Protein AF-A0A1M4EDS5-F1 (afdb_monomer_lite)

Organism: NCBI:txid93944

InterPro domains:
  IPR000305 GIY-YIG endonuclease [PS50164] (21-89)
  IPR035901 GIY-YIG endonuclease superfamily [G3DSA:3.40.1440.10] (10-89)
  IPR035901 GIY-YIG endonuclease superfamily [SSF82771] (35-75)

Secondary structure (DSSP, 8-state):
---TTHHHHHHHHHHHHHS-SS-EEEEEEES--TTS-SSEEEEEEEESSTTHHHHHHHT--S--SHHHHTGGGEEEEEEEE-SSGGGG-

pLDDT: mean 78.89, std 14.1, range [39.59, 93.38]

Radius of gyration: 13.22 Å; chains: 1; bounding box: 30×28×43 Å

Structure (mmCIF, N/CA/C/O backbone):
data_AF-A0A1M4EDS5-F1
#
_entry.id   AF-A0A1M4EDS5-F1
#
loop_
_atom_site.group_PDB
_atom_site.id
_atom_site.type_symbol
_atom_site.label_atom_id
_atom_site.label_alt_id
_atom_site.label_comp_id
_atom_site.label_asym_id
_atom_site.label_entity_id
_atom_site.label_seq_id
_atom_site.pdbx_PDB_ins_code
_atom_site.Cartn_x
_atom_site.Cartn_y
_atom_site.Cartn_z
_atom_site.occupancy
_atom_site.B_iso_or_equiv
_atom_site.auth_seq_id
_atom_site.auth_comp_id
_atom_site.auth_asym_id
_atom_site.auth_atom_id
_atom_site.pdbx_PDB_model_num
ATOM 1 N N . MET A 1 1 ? -5.939 -3.738 25.343 1.00 39.59 1 MET A N 1
ATOM 2 C CA . MET A 1 1 ? -5.263 -4.186 24.107 1.00 39.59 1 MET A CA 1
ATOM 3 C C . MET A 1 1 ? -5.867 -3.336 23.013 1.00 39.59 1 MET A C 1
ATOM 5 O O . MET A 1 1 ? -7.065 -3.432 22.807 1.00 39.59 1 MET A O 1
ATOM 9 N N . ASN A 1 2 ? -5.120 -2.372 22.487 1.00 43.59 2 ASN A N 1
ATOM 10 C CA . ASN A 1 2 ? -5.700 -1.326 21.649 1.00 43.59 2 ASN A CA 1
ATOM 11 C C . ASN A 1 2 ? -5.938 -1.906 20.250 1.00 43.59 2 ASN A C 1
ATOM 13 O O . ASN A 1 2 ? -4.973 -2.214 19.561 1.00 43.59 2 ASN A O 1
ATOM 17 N N . GLU A 1 3 ? -7.203 -2.036 19.845 1.00 51.44 3 GLU A N 1
ATOM 18 C CA . GLU A 1 3 ? -7.692 -2.525 18.534 1.00 51.44 3 GLU A CA 1
ATOM 19 C C . GLU A 1 3 ? -7.338 -1.590 17.356 1.00 51.44 3 GLU A C 1
ATOM 21 O O . GLU A 1 3 ? -7.965 -1.593 16.297 1.00 51.44 3 GLU A O 1
ATOM 26 N N . TRP A 1 4 ? -6.341 -0.733 17.552 1.00 51.22 4 TRP A N 1
ATOM 27 C CA . TRP A 1 4 ? -5.944 0.305 16.623 1.00 51.22 4 TRP A CA 1
ATOM 28 C C . TRP A 1 4 ? -5.172 -0.356 15.481 1.00 51.22 4 TRP A C 1
ATOM 30 O O . TRP A 1 4 ? -4.078 -0.890 15.675 1.00 51.22 4 TRP A O 1
ATOM 40 N N . GLY A 1 5 ? -5.797 -0.385 14.305 1.00 62.72 5 GLY A N 1
ATOM 41 C CA . GLY A 1 5 ? -5.120 -0.712 13.055 1.00 62.72 5 GLY A CA 1
ATOM 42 C C . GLY A 1 5 ? -5.281 -2.109 12.508 1.00 62.72 5 GLY A C 1
ATOM 43 O O . GLY A 1 5 ? -4.795 -2.357 11.407 1.00 62.72 5 GLY A O 1
ATOM 44 N N . GLU A 1 6 ? -5.995 -3.009 13.186 1.00 73.94 6 GLU A N 1
ATOM 45 C CA . GLU A 1 6 ? -6.194 -4.375 12.681 1.00 73.94 6 GLU A CA 1
ATOM 46 C C . GLU A 1 6 ? -6.872 -4.397 11.306 1.00 73.94 6 GLU A C 1
ATOM 48 O O . GLU A 1 6 ? -6.400 -5.088 10.402 1.00 73.94 6 GLU A O 1
ATOM 53 N N . ALA A 1 7 ? -7.922 -3.591 11.110 1.00 80.62 7 ALA A N 1
ATOM 54 C CA . ALA A 1 7 ? -8.651 -3.532 9.843 1.00 80.62 7 ALA A CA 1
ATOM 55 C C . ALA A 1 7 ? -7.763 -3.031 8.689 1.00 80.62 7 ALA A C 1
ATOM 57 O O . ALA A 1 7 ? -7.670 -3.672 7.643 1.00 80.62 7 ALA A O 1
ATOM 58 N N . GLY A 1 8 ? -7.049 -1.923 8.897 1.00 83.56 8 GLY A N 1
ATOM 59 C CA . GLY A 1 8 ? -6.133 -1.374 7.898 1.00 83.56 8 GLY A CA 1
ATOM 60 C C . GLY A 1 8 ? -4.946 -2.294 7.609 1.00 83.56 8 GLY A C 1
ATOM 61 O O . GLY A 1 8 ? -4.587 -2.517 6.451 1.00 83.56 8 GLY A O 1
ATOM 62 N N . LEU A 1 9 ? -4.378 -2.921 8.642 1.00 84.19 9 LEU A N 1
ATOM 63 C CA . LEU A 1 9 ? -3.321 -3.922 8.489 1.00 84.19 9 LEU A CA 1
ATOM 64 C C . LEU A 1 9 ? -3.806 -5.163 7.736 1.00 84.19 9 LEU A C 1
ATOM 66 O O . LEU 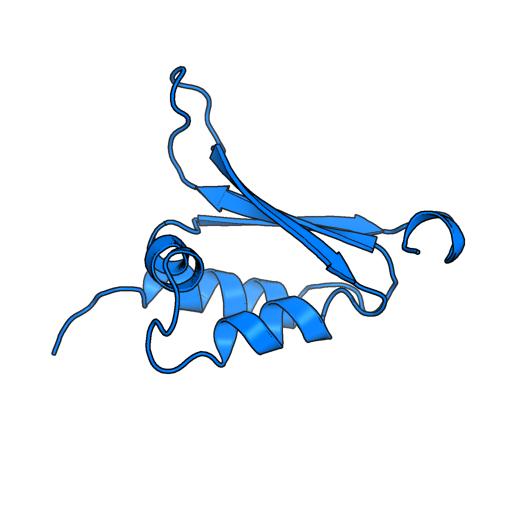A 1 9 ? -3.055 -5.694 6.917 1.00 84.19 9 LEU A O 1
ATOM 70 N N . ALA A 1 10 ? -5.034 -5.627 7.972 1.00 87.31 10 ALA A N 1
ATOM 71 C CA . ALA A 1 10 ? -5.623 -6.736 7.226 1.00 87.31 10 ALA A CA 1
ATOM 72 C C . ALA A 1 10 ? -5.745 -6.396 5.734 1.00 87.31 10 ALA A C 1
ATOM 74 O O . ALA A 1 10 ? -5.350 -7.207 4.894 1.00 87.31 10 ALA A O 1
ATOM 75 N N . VAL A 1 11 ? -6.175 -5.173 5.403 1.00 90.31 11 VAL A N 1
ATOM 76 C CA . VAL A 1 11 ? -6.213 -4.677 4.018 1.00 90.31 11 VAL A CA 1
ATOM 77 C C . VAL A 1 11 ? -4.811 -4.644 3.404 1.00 90.31 11 VAL A C 1
ATOM 79 O O . VAL A 1 11 ? -4.616 -5.145 2.297 1.00 90.31 11 VAL A O 1
ATOM 82 N N . LEU A 1 12 ? -3.805 -4.130 4.121 1.00 88.81 12 LEU A N 1
ATOM 83 C CA . LEU A 1 12 ? -2.418 -4.107 3.638 1.00 88.81 12 LEU A CA 1
ATOM 84 C C . LEU A 1 12 ? -1.852 -5.519 3.413 1.00 88.81 12 LEU A C 1
ATOM 86 O O . LEU A 1 12 ? -1.140 -5.750 2.433 1.00 88.81 12 LEU A O 1
ATOM 90 N N . ARG A 1 13 ? -2.173 -6.478 4.291 1.00 89.00 13 ARG A N 1
ATOM 91 C CA . ARG A 1 13 ? -1.774 -7.890 4.146 1.00 89.00 13 ARG A CA 1
ATOM 92 C C . ARG A 1 13 ? -2.461 -8.548 2.954 1.00 89.00 13 ARG A C 1
ATOM 94 O O . ARG A 1 13 ? -1.790 -9.229 2.182 1.00 89.00 13 ARG A O 1
ATOM 101 N N . ALA A 1 14 ? -3.762 -8.319 2.782 1.00 90.81 14 ALA A N 1
ATOM 102 C CA . ALA A 1 14 ? -4.513 -8.819 1.637 1.00 90.81 14 ALA A CA 1
ATOM 103 C C . ALA A 1 14 ? -3.959 -8.239 0.329 1.00 90.81 14 ALA A C 1
ATOM 105 O O . ALA A 1 14 ? -3.679 -8.989 -0.604 1.00 90.81 14 ALA A O 1
ATOM 106 N N . ALA A 1 15 ? -3.696 -6.933 0.280 1.00 89.62 15 ALA A N 1
ATOM 107 C CA . ALA A 1 15 ? -3.068 -6.293 -0.869 1.00 89.62 15 ALA A CA 1
ATOM 108 C C . ALA A 1 15 ? -1.688 -6.895 -1.173 1.00 89.62 15 ALA A C 1
ATOM 110 O O . ALA A 1 15 ? -1.400 -7.232 -2.316 1.00 89.62 15 ALA A O 1
ATOM 111 N N . ALA A 1 16 ? -0.861 -7.130 -0.150 1.00 88.88 16 ALA A N 1
ATOM 112 C CA . ALA A 1 16 ? 0.441 -7.775 -0.310 1.00 88.88 16 ALA A CA 1
ATOM 113 C C . ALA A 1 16 ? 0.363 -9.226 -0.827 1.00 88.88 16 ALA A C 1
ATOM 115 O O . ALA A 1 16 ? 1.350 -9.729 -1.360 1.00 88.88 16 ALA A O 1
ATOM 116 N N . ALA A 1 17 ? -0.766 -9.918 -0.661 1.00 90.00 17 ALA A N 1
ATOM 117 C CA . ALA A 1 17 ? -0.962 -11.260 -1.206 1.00 90.00 17 ALA A CA 1
ATOM 118 C C . ALA A 1 17 ? -1.331 -11.232 -2.701 1.00 90.00 17 ALA A C 1
ATOM 120 O O . ALA A 1 17 ? -0.896 -12.107 -3.448 1.00 90.00 17 ALA A O 1
ATOM 121 N N . HIS A 1 18 ? -2.086 -10.216 -3.131 1.00 91.88 18 HIS A N 1
ATOM 122 C CA . HIS A 1 18 ? -2.646 -10.122 -4.484 1.00 91.88 18 HIS A CA 1
ATOM 123 C C . HIS A 1 18 ? -1.843 -9.225 -5.432 1.00 91.88 18 HIS A C 1
ATOM 125 O O . HIS A 1 18 ? -1.983 -9.351 -6.645 1.00 91.88 18 HIS A O 1
ATOM 131 N N . ALA A 1 19 ? -0.999 -8.337 -4.905 1.00 89.94 19 ALA A N 1
ATOM 132 C CA . ALA A 1 19 ? -0.260 -7.388 -5.723 1.00 89.94 19 ALA A CA 1
ATOM 133 C C . ALA A 1 19 ? 0.696 -8.084 -6.721 1.00 89.94 19 ALA A C 1
ATOM 135 O O . ALA A 1 19 ? 1.307 -9.116 -6.388 1.00 89.94 19 ALA A O 1
ATOM 136 N N . PRO A 1 20 ? 0.856 -7.524 -7.932 1.00 91.00 20 PRO A N 1
ATOM 137 C CA . PRO A 1 20 ? 1.848 -7.959 -8.913 1.00 91.00 20 PRO A CA 1
ATOM 138 C C . PRO A 1 20 ? 3.277 -7.819 -8.364 1.00 91.00 20 PRO A C 1
ATOM 140 O O . PRO A 1 20 ? 3.517 -7.081 -7.408 1.00 91.00 20 PRO A O 1
ATOM 143 N N . ARG A 1 21 ? 4.229 -8.563 -8.931 1.00 91.19 21 ARG A N 1
ATOM 144 C CA . ARG A 1 21 ? 5.668 -8.444 -8.606 1.00 91.19 21 ARG A CA 1
ATOM 145 C C . ARG A 1 21 ? 6.391 -7.435 -9.503 1.00 91.19 21 ARG A C 1
ATOM 147 O O . ARG A 1 21 ? 7.590 -7.241 -9.353 1.00 91.19 21 ARG A O 1
ATOM 154 N N . GLU A 1 22 ? 5.663 -6.820 -10.418 1.00 92.12 22 GLU A N 1
ATOM 155 C CA . GLU A 1 22 ? 6.127 -5.850 -11.391 1.00 92.12 22 GLU A CA 1
ATOM 156 C C . GLU A 1 22 ? 6.369 -4.471 -10.757 1.00 92.12 22 GLU A C 1
ATOM 158 O O . GLU A 1 22 ? 5.892 -4.171 -9.653 1.00 92.12 22 GLU A O 1
ATOM 163 N N . ALA A 1 23 ? 7.119 -3.633 -11.474 1.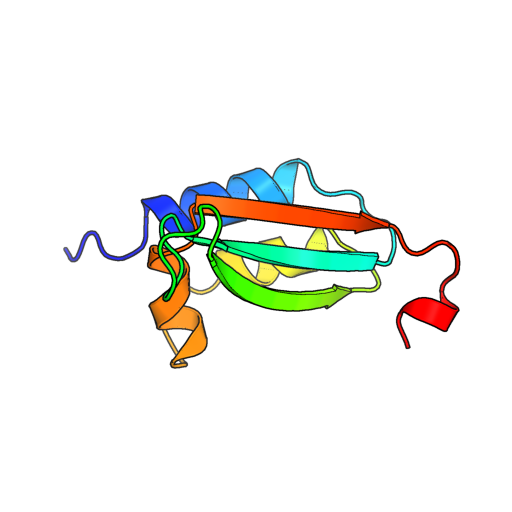00 90.56 23 ALA A N 1
ATOM 164 C CA . ALA A 1 23 ? 7.331 -2.244 -11.109 1.00 90.56 23 ALA A CA 1
ATOM 165 C C . ALA A 1 23 ? 6.060 -1.416 -11.336 1.00 90.56 23 ALA A C 1
ATOM 167 O O . ALA A 1 23 ? 5.283 -1.673 -12.255 1.00 90.56 23 ALA A O 1
ATOM 168 N N . GLY A 1 24 ? 5.854 -0.396 -10.508 1.00 92.75 24 GLY A N 1
ATOM 169 C CA . GLY A 1 24 ? 4.721 0.502 -10.658 1.00 92.75 24 GLY A CA 1
ATOM 170 C C . GLY A 1 24 ? 4.484 1.416 -9.467 1.00 92.75 24 GLY A C 1
ATOM 171 O O . GLY A 1 24 ? 5.340 1.601 -8.592 1.00 92.75 24 GLY A O 1
ATOM 172 N N . VAL A 1 25 ? 3.283 1.981 -9.439 1.00 91.94 25 VAL A N 1
ATOM 173 C CA . VAL A 1 25 ? 2.803 2.892 -8.397 1.00 91.94 25 VAL A CA 1
ATOM 174 C C . VAL A 1 25 ? 1.725 2.194 -7.576 1.00 91.94 25 VAL A C 1
ATOM 176 O O . VAL A 1 25 ? 0.908 1.455 -8.115 1.00 91.94 25 VAL A O 1
ATOM 179 N N . TYR A 1 26 ? 1.715 2.423 -6.265 1.00 91.25 26 TYR A N 1
ATOM 180 C CA . TYR A 1 26 ? 0.694 1.932 -5.345 1.00 91.25 26 TYR A CA 1
ATOM 181 C C . TYR A 1 26 ? 0.095 3.070 -4.515 1.00 91.25 26 TYR A C 1
ATOM 183 O O . TYR A 1 26 ? 0.769 4.046 -4.168 1.00 91.25 26 TYR A O 1
ATOM 191 N N . LEU A 1 27 ? -1.182 2.911 -4.177 1.00 91.75 27 LEU A N 1
ATOM 192 C CA . LEU A 1 27 ? -2.028 3.912 -3.536 1.00 91.75 27 LEU A CA 1
ATOM 193 C C . LEU A 1 27 ? -2.686 3.286 -2.309 1.00 91.75 27 LEU A C 1
ATOM 195 O O . LEU A 1 27 ? -3.247 2.193 -2.408 1.00 91.75 27 LEU A O 1
ATOM 199 N N . PHE A 1 28 ? -2.663 3.972 -1.171 1.00 91.75 28 PHE A N 1
ATOM 200 C CA . PHE A 1 28 ? -3.495 3.620 -0.021 1.00 91.75 28 PHE A CA 1
ATOM 201 C C . PHE A 1 28 ? -4.682 4.566 0.042 1.00 91.75 28 PHE A C 1
ATOM 203 O O . PHE A 1 28 ? -4.498 5.783 0.046 1.00 91.75 28 PHE A O 1
ATOM 210 N N . LEU A 1 29 ? -5.880 3.994 0.103 1.00 90.56 29 LEU A N 1
ATOM 211 C CA . LEU A 1 29 ? -7.138 4.721 0.037 1.00 90.56 29 LEU A CA 1
ATOM 212 C C . LEU A 1 29 ? -7.924 4.531 1.335 1.00 90.56 29 LEU A C 1
ATOM 214 O O . LEU A 1 29 ? -8.025 3.406 1.838 1.00 90.56 29 LEU A O 1
ATOM 218 N N . GLY A 1 30 ? -8.460 5.623 1.871 1.00 88.44 30 GLY A N 1
ATOM 219 C CA . GLY A 1 30 ? -9.363 5.655 3.020 1.00 88.44 30 GLY A CA 1
ATOM 220 C C . GLY A 1 30 ? -10.814 5.900 2.613 1.00 88.44 30 GLY A C 1
ATOM 221 O O . GLY A 1 30 ? -11.113 6.239 1.475 1.00 88.44 30 GLY A O 1
ATOM 222 N N . GLU A 1 31 ? -11.739 5.736 3.555 1.00 81.25 31 GLU A N 1
ATOM 223 C CA . GLU A 1 31 ? -13.186 5.762 3.283 1.00 81.25 31 GLU A CA 1
ATOM 224 C C . GLU A 1 31 ? -13.757 7.143 2.916 1.00 81.25 31 GLU A C 1
ATOM 226 O O . GLU A 1 31 ? -14.829 7.202 2.310 1.00 81.25 31 GLU A O 1
ATOM 231 N N . ARG A 1 32 ? -13.103 8.255 3.288 1.00 71.56 32 ARG A N 1
ATOM 232 C CA . ARG A 1 32 ? -13.734 9.579 3.198 1.00 71.56 32 ARG A CA 1
ATOM 233 C C . ARG A 1 32 ? -12.741 10.715 2.950 1.00 71.56 32 ARG A C 1
ATOM 235 O O . ARG A 1 32 ? -11.977 11.062 3.840 1.00 71.56 32 ARG A O 1
ATOM 242 N N . GLY A 1 33 ? -12.810 11.328 1.768 1.00 63.06 33 GLY A N 1
ATOM 243 C CA . GLY A 1 33 ? -12.007 12.496 1.402 1.00 63.06 33 GLY A CA 1
ATOM 244 C C . GLY A 1 33 ? -12.512 13.803 2.016 1.00 63.06 33 GLY A C 1
ATOM 245 O O . GLY A 1 33 ? -13.688 13.941 2.365 1.00 63.06 33 GLY A O 1
ATOM 246 N N . PHE A 1 34 ? -11.621 14.796 2.099 1.00 55.16 34 PHE A N 1
ATOM 247 C CA . PHE A 1 34 ? -11.885 16.127 2.673 1.00 55.16 34 PHE A CA 1
ATOM 248 C C . PHE A 1 34 ? -13.050 16.875 1.989 1.00 55.16 34 PHE A C 1
ATOM 250 O O . PHE A 1 34 ? -13.685 17.728 2.603 1.00 55.16 34 PHE A O 1
ATOM 257 N N . LEU A 1 35 ? -13.364 16.522 0.737 1.00 61.03 35 LEU A N 1
ATOM 258 C CA . LEU A 1 35 ? -14.429 17.120 -0.078 1.00 61.03 35 LEU A CA 1
ATOM 259 C C . LEU A 1 35 ? -15.683 16.233 -0.219 1.00 61.03 35 LEU A C 1
ATOM 261 O O . LEU A 1 35 ? -16.541 16.507 -1.051 1.00 61.03 35 LEU A O 1
ATOM 265 N N . GLY A 1 36 ? -15.815 15.168 0.582 1.00 62.22 3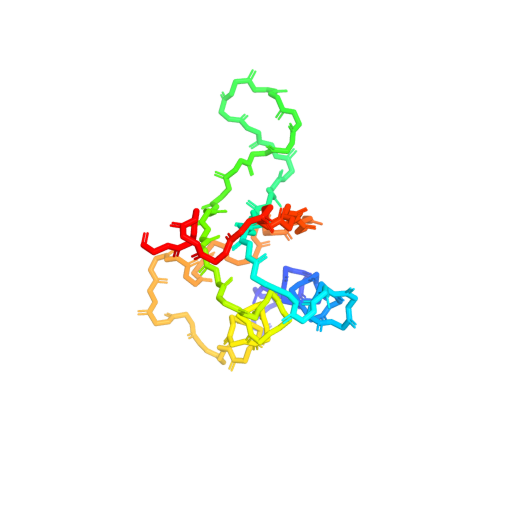6 GLY A N 1
ATOM 266 C CA . GLY A 1 36 ? -16.948 14.234 0.484 1.00 62.22 36 GLY A CA 1
ATOM 267 C C . GLY A 1 36 ? -16.822 13.200 -0.641 1.00 62.22 36 GLY A C 1
ATOM 268 O O . GLY A 1 36 ? -17.741 12.410 -0.852 1.00 62.22 36 GLY A O 1
ATOM 269 N N . GLU A 1 37 ? -15.682 13.171 -1.330 1.00 65.50 37 GLU A N 1
ATOM 270 C CA . GLU A 1 37 ? -15.333 12.120 -2.283 1.00 65.50 37 GLU A CA 1
ATOM 271 C C . GLU A 1 37 ? -15.095 10.787 -1.557 1.00 65.50 37 GLU A C 1
ATOM 273 O O . GLU A 1 37 ? -14.574 10.741 -0.435 1.00 65.50 37 GLU A O 1
ATOM 278 N N . ARG A 1 38 ? -15.499 9.689 -2.203 1.00 68.31 38 ARG A N 1
ATOM 279 C CA . ARG A 1 38 ? -15.110 8.336 -1.785 1.00 68.31 38 ARG A CA 1
ATOM 280 C C . ARG A 1 38 ? -13.653 8.108 -2.194 1.00 68.31 38 ARG A C 1
ATOM 282 O O . ARG A 1 38 ? -13.235 8.631 -3.219 1.00 68.31 38 ARG A O 1
ATOM 289 N N . ASP A 1 39 ? -12.928 7.303 -1.424 1.00 74.88 39 ASP A N 1
ATOM 290 C CA . ASP A 1 39 ? -11.528 6.931 -1.670 1.00 74.88 39 ASP A CA 1
ATOM 291 C C . ASP A 1 39 ? -10.518 8.092 -1.487 1.00 74.88 39 ASP A C 1
ATOM 293 O O . ASP A 1 39 ? -9.870 8.546 -2.427 1.00 74.88 39 ASP A O 1
ATOM 297 N N . GLU A 1 40 ? -10.330 8.551 -0.241 1.00 86.50 40 GLU A N 1
ATOM 298 C CA . GLU A 1 40 ? -9.271 9.521 0.099 1.00 86.50 40 GLU A CA 1
ATOM 299 C C . GLU A 1 40 ? -7.886 8.917 -0.136 1.00 86.50 40 GLU A C 1
ATOM 301 O O . GLU A 1 40 ? -7.551 7.891 0.457 1.00 86.50 40 GLU A O 1
ATOM 306 N N . VAL A 1 41 ? -7.034 9.578 -0.919 1.00 87.06 41 VAL A N 1
ATOM 307 C CA . VAL A 1 41 ? -5.637 9.157 -1.072 1.00 87.06 41 VAL A CA 1
ATOM 308 C C . VAL A 1 41 ? -4.850 9.478 0.201 1.00 87.06 41 VAL A C 1
ATOM 310 O O . VAL A 1 41 ? -4.463 10.616 0.456 1.00 87.06 41 VAL A O 1
ATOM 313 N N . LEU A 1 42 ? -4.565 8.444 0.992 1.00 86.56 42 LEU A N 1
ATOM 314 C CA . LEU A 1 42 ? -3.804 8.543 2.241 1.00 86.56 42 LEU A CA 1
ATOM 315 C C . LEU A 1 42 ? -2.293 8.533 2.003 1.00 86.56 42 LEU A C 1
ATOM 317 O O . LEU A 1 42 ? -1.526 9.104 2.787 1.00 86.56 42 LEU A O 1
ATOM 321 N N . TYR A 1 43 ? -1.863 7.823 0.959 1.00 87.69 43 TYR A N 1
ATOM 322 C CA . TYR A 1 43 ? -0.460 7.640 0.617 1.00 87.69 43 TYR A CA 1
ATOM 323 C C . TYR A 1 43 ? -0.300 7.185 -0.837 1.00 87.69 43 TYR A C 1
ATOM 325 O O . TYR A 1 43 ? -1.053 6.337 -1.311 1.00 87.69 43 TYR A O 1
ATOM 333 N N . VAL A 1 44 ? 0.739 7.694 -1.500 1.00 89.62 44 VAL A N 1
ATOM 334 C CA . VAL A 1 44 ? 1.193 7.241 -2.819 1.00 89.62 44 VAL A CA 1
ATOM 335 C C . VAL A 1 44 ? 2.660 6.859 -2.716 1.00 89.62 44 VAL A C 1
ATOM 337 O O . VAL A 1 44 ? 3.460 7.581 -2.116 1.00 89.62 44 VAL A O 1
ATOM 340 N N . GLY A 1 45 ? 3.027 5.723 -3.298 1.00 88.69 45 GLY A N 1
ATOM 341 C CA . GLY A 1 45 ? 4.418 5.313 -3.399 1.00 88.69 45 GLY A CA 1
ATOM 342 C C . GLY A 1 45 ? 4.697 4.566 -4.689 1.00 88.69 45 GLY A C 1
ATOM 343 O O . GLY A 1 45 ? 3.799 4.038 -5.330 1.00 88.69 45 GLY A O 1
ATOM 344 N N . LYS A 1 46 ? 5.975 4.500 -5.047 1.00 90.25 46 LYS A N 1
ATOM 345 C CA . LYS A 1 46 ? 6.476 3.713 -6.173 1.00 90.25 46 LYS A CA 1
ATOM 346 C C . LYS A 1 46 ? 7.278 2.517 -5.680 1.00 90.25 46 LYS A C 1
ATOM 348 O O . LYS A 1 46 ? 7.869 2.561 -4.591 1.00 90.25 46 LYS A O 1
ATOM 353 N N . ALA A 1 47 ? 7.296 1.446 -6.458 1.00 89.94 47 ALA A N 1
ATOM 354 C CA . ALA A 1 47 ? 8.065 0.251 -6.148 1.00 89.94 47 ALA A CA 1
ATOM 355 C C . ALA A 1 47 ? 8.514 -0.454 -7.429 1.00 89.94 47 ALA A C 1
ATOM 357 O O . ALA A 1 47 ? 7.740 -0.560 -8.367 1.00 89.94 47 ALA A O 1
ATOM 358 N N . ALA A 1 48 ? 9.733 -0.997 -7.424 1.00 88.38 48 ALA A N 1
ATOM 359 C CA . ALA A 1 48 ? 10.192 -1.942 -8.447 1.00 88.38 48 ALA A CA 1
ATOM 360 C C . ALA A 1 48 ? 9.553 -3.340 -8.290 1.00 88.38 48 ALA A C 1
ATOM 362 O O . ALA A 1 48 ? 9.581 -4.143 -9.207 1.00 88.38 48 ALA A O 1
ATOM 363 N N . ASP A 1 49 ? 8.988 -3.619 -7.110 1.00 89.44 49 ASP A N 1
ATOM 364 C CA . ASP A 1 49 ? 8.206 -4.819 -6.804 1.00 89.44 49 ASP A CA 1
ATOM 365 C C . ASP A 1 49 ? 6.995 -4.388 -5.967 1.00 89.44 49 ASP A C 1
ATOM 367 O O . ASP A 1 49 ? 7.106 -4.095 -4.760 1.00 89.44 49 ASP A O 1
ATOM 371 N N . LEU A 1 50 ? 5.842 -4.310 -6.634 1.00 88.44 50 LEU A N 1
ATOM 372 C CA . LEU A 1 50 ? 4.569 -3.890 -6.051 1.00 88.44 50 LEU A CA 1
ATOM 373 C C . LEU A 1 50 ? 4.065 -4.827 -4.945 1.00 88.44 50 LEU A C 1
ATOM 375 O O . LEU A 1 50 ? 3.293 -4.388 -4.096 1.00 88.44 50 LEU A O 1
ATOM 379 N N . ARG A 1 51 ? 4.536 -6.075 -4.861 1.00 88.69 51 ARG A N 1
ATOM 380 C CA . ARG A 1 51 ? 4.169 -7.019 -3.794 1.00 88.69 51 ARG A CA 1
ATOM 381 C C . ARG A 1 51 ? 5.000 -6.808 -2.542 1.00 88.69 51 ARG A C 1
ATOM 383 O O . ARG A 1 51 ? 4.499 -6.864 -1.411 1.00 88.69 51 ARG A O 1
ATOM 390 N N . ARG A 1 52 ? 6.296 -6.564 -2.720 1.00 85.69 52 ARG A N 1
ATOM 391 C CA . ARG A 1 52 ? 7.245 -6.437 -1.609 1.00 85.69 52 ARG A CA 1
ATOM 392 C C . ARG A 1 52 ? 6.974 -5.199 -0.760 1.00 85.69 52 ARG A C 1
ATOM 394 O O . ARG A 1 52 ? 7.208 -5.227 0.452 1.00 85.69 52 ARG A O 1
ATOM 401 N N . ARG A 1 53 ? 6.484 -4.111 -1.362 1.00 83.62 53 ARG A N 1
ATOM 402 C CA . ARG A 1 53 ? 6.330 -2.830 -0.658 1.00 83.62 53 ARG A CA 1
ATOM 403 C C . ARG A 1 53 ? 5.140 -2.781 0.313 1.00 83.62 53 ARG A C 1
ATOM 405 O O . ARG A 1 53 ? 5.388 -2.459 1.477 1.00 83.62 53 ARG A O 1
ATOM 412 N N . PRO A 1 54 ? 3.910 -3.179 -0.057 1.00 80.69 54 PRO A N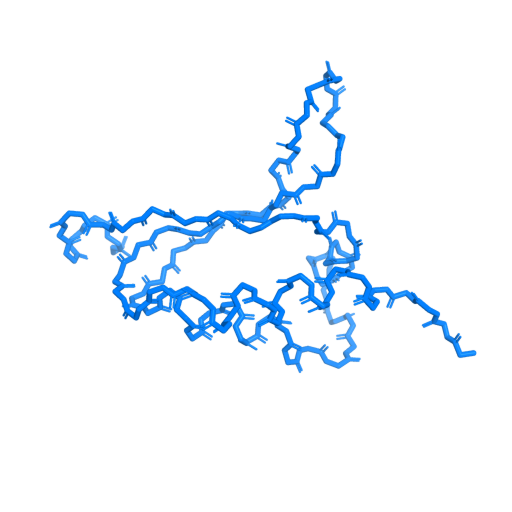 1
ATOM 413 C CA . PRO A 1 54 ? 2.798 -3.312 0.886 1.00 80.69 54 PRO A CA 1
ATOM 414 C C . PRO A 1 54 ? 3.113 -4.297 2.015 1.00 80.69 54 PRO A C 1
ATOM 416 O O . PRO A 1 54 ? 2.807 -4.021 3.173 1.00 80.69 54 PRO A O 1
ATOM 41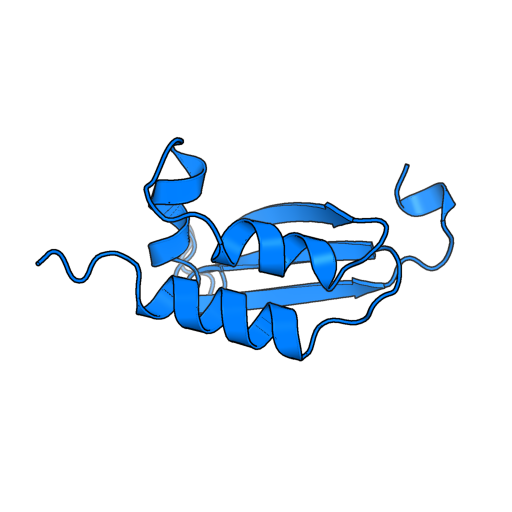9 N N . ARG A 1 55 ? 3.836 -5.390 1.724 1.00 82.38 55 ARG A N 1
ATOM 420 C CA . ARG A 1 55 ? 4.285 -6.346 2.750 1.00 82.38 55 ARG A CA 1
ATOM 421 C C . ARG A 1 55 ? 5.180 -5.698 3.810 1.00 82.38 55 ARG A C 1
ATOM 423 O O . ARG A 1 55 ? 5.062 -6.027 4.987 1.00 82.38 55 ARG A O 1
ATOM 430 N N . ARG A 1 56 ? 6.065 -4.776 3.412 1.00 84.50 56 ARG A N 1
ATOM 431 C CA . ARG A 1 56 ? 6.919 -4.027 4.349 1.00 84.50 56 ARG A CA 1
ATOM 432 C C . ARG A 1 56 ? 6.088 -3.134 5.270 1.00 84.50 56 ARG A C 1
ATOM 434 O O . ARG A 1 56 ? 6.390 -3.055 6.455 1.00 84.50 56 ARG A O 1
ATOM 441 N N . HIS A 1 57 ? 5.041 -2.509 4.735 1.00 81.50 57 HIS A N 1
ATOM 442 C CA . HIS A 1 57 ? 4.116 -1.677 5.510 1.00 81.50 57 HIS A CA 1
ATOM 443 C C . HIS A 1 57 ? 3.259 -2.510 6.469 1.00 81.50 57 HIS A C 1
ATOM 445 O O . HIS A 1 57 ? 3.117 -2.147 7.631 1.00 81.50 57 HIS A O 1
ATOM 451 N N . ALA A 1 58 ? 2.796 -3.682 6.031 1.00 80.12 58 ALA A N 1
ATOM 452 C CA . ALA A 1 58 ? 2.045 -4.633 6.852 1.00 80.12 58 ALA A CA 1
ATOM 453 C C . ALA A 1 58 ? 2.866 -5.299 7.979 1.00 80.12 58 ALA A C 1
ATOM 455 O O . ALA A 1 58 ? 2.293 -5.896 8.892 1.00 80.12 58 ALA A O 1
ATOM 456 N N . ALA A 1 59 ? 4.201 -5.242 7.904 1.00 80.50 59 ALA A N 1
ATOM 457 C CA . ALA A 1 59 ? 5.110 -5.805 8.903 1.00 80.50 59 ALA A CA 1
ATOM 458 C C . ALA A 1 59 ? 5.442 -4.829 10.051 1.00 80.50 59 ALA A C 1
ATOM 460 O O . ALA A 1 59 ? 6.144 -5.208 10.993 1.00 80.50 59 ALA A O 1
ATOM 461 N N . VAL A 1 60 ? 4.965 -3.582 9.987 1.00 76.50 60 VAL A N 1
ATOM 462 C CA . VAL A 1 60 ? 5.177 -2.580 11.037 1.00 76.50 60 VAL A CA 1
ATOM 463 C C . VAL A 1 60 ? 4.388 -2.984 12.286 1.00 76.50 60 VAL A C 1
ATOM 465 O O . VAL A 1 60 ? 3.167 -3.060 12.258 1.00 76.50 60 VAL A O 1
ATOM 468 N N . ARG A 1 61 ? 5.098 -3.262 13.387 1.00 65.88 61 ARG A N 1
ATOM 469 C CA . ARG A 1 61 ? 4.501 -3.708 14.663 1.00 65.88 61 ARG A CA 1
ATOM 470 C C . ARG A 1 61 ? 4.043 -2.568 15.574 1.00 65.88 61 ARG A C 1
ATOM 472 O O . ARG A 1 61 ? 3.218 -2.793 16.446 1.00 65.88 61 ARG A O 1
ATOM 479 N N . ALA A 1 62 ? 4.605 -1.375 15.400 1.00 65.38 62 ALA A N 1
ATOM 480 C CA . ALA A 1 62 ? 4.253 -0.189 16.169 1.00 65.38 62 ALA A CA 1
ATOM 481 C C . ALA A 1 62 ? 4.415 1.063 15.295 1.00 65.38 62 ALA A C 1
ATOM 483 O O . ALA A 1 62 ? 5.365 1.132 14.500 1.00 65.38 62 ALA A O 1
ATOM 484 N N . PRO A 1 63 ? 3.528 2.064 15.423 1.00 64.81 63 PRO A N 1
ATOM 485 C CA . PRO A 1 63 ? 3.598 3.259 14.606 1.00 64.81 63 PRO A CA 1
ATOM 486 C C . PRO A 1 63 ? 4.811 4.124 14.969 1.00 64.81 63 PRO A C 1
ATOM 488 O O . PRO A 1 63 ? 4.758 4.988 15.832 1.00 64.81 63 PRO A O 1
ATOM 491 N N . ALA A 1 64 ? 5.919 3.909 14.260 1.00 70.12 64 ALA A N 1
ATOM 492 C CA . ALA A 1 64 ? 7.131 4.731 14.361 1.00 70.12 64 ALA A CA 1
ATOM 493 C C . ALA A 1 64 ? 7.053 6.092 13.628 1.00 70.12 64 ALA A C 1
ATOM 495 O O . ALA A 1 64 ? 8.017 6.850 13.632 1.00 70.12 64 ALA A O 1
ATOM 496 N N . SER A 1 65 ? 5.945 6.398 12.944 1.00 71.06 65 SER A N 1
ATOM 497 C CA . SER A 1 65 ? 5.779 7.646 12.190 1.00 71.06 65 SER A CA 1
ATOM 498 C C . SER A 1 65 ? 4.308 8.059 12.092 1.00 71.06 65 SER A C 1
ATOM 500 O O . SER A 1 65 ? 3.414 7.220 12.220 1.00 71.06 65 SER A O 1
ATOM 502 N N . ARG A 1 66 ? 4.050 9.342 11.786 1.00 71.44 66 ARG A N 1
ATOM 503 C CA . ARG A 1 66 ? 2.697 9.848 11.468 1.00 71.44 66 ARG A CA 1
ATOM 504 C C . ARG A 1 66 ? 2.047 9.098 10.302 1.00 71.44 66 ARG A C 1
ATOM 506 O O . ARG A 1 66 ? 0.830 8.992 10.256 1.00 71.44 66 ARG A O 1
ATOM 513 N N . LEU A 1 67 ? 2.846 8.562 9.376 1.00 71.94 67 LEU A N 1
ATOM 514 C CA . LEU A 1 67 ? 2.347 7.727 8.285 1.00 71.94 67 LEU A CA 1
ATOM 515 C C . LEU A 1 67 ? 1.810 6.392 8.810 1.00 71.94 67 LEU A C 1
ATOM 517 O O . LEU A 1 67 ? 0.724 5.982 8.422 1.00 71.94 67 LEU A O 1
ATOM 521 N N . HIS A 1 68 ? 2.530 5.741 9.727 1.00 71.81 68 HIS A N 1
ATOM 522 C CA . HIS A 1 68 ? 2.081 4.474 10.307 1.00 71.81 68 HIS A CA 1
ATOM 523 C C . HIS A 1 68 ? 0.777 4.628 11.101 1.00 71.81 68 HIS A C 1
ATOM 525 O O . HIS A 1 68 ? -0.042 3.722 11.087 1.00 71.81 68 HIS A O 1
ATOM 531 N N . GLN A 1 69 ? 0.551 5.787 11.730 1.00 74.44 69 GLN A N 1
ATOM 532 C CA . GLN A 1 69 ? -0.719 6.096 12.405 1.00 74.44 69 GLN A CA 1
ATOM 533 C C . GLN A 1 69 ? -1.908 6.173 11.432 1.00 74.44 69 GLN A C 1
ATOM 535 O O . GLN A 1 69 ? -3.048 5.999 11.841 1.00 74.44 69 GLN A O 1
ATOM 540 N N . ARG A 1 70 ? -1.659 6.429 10.141 1.00 77.25 70 ARG A N 1
ATOM 541 C CA . ARG A 1 70 ? -2.702 6.486 9.107 1.00 77.25 70 ARG A CA 1
ATOM 542 C C . ARG A 1 70 ? -3.018 5.120 8.502 1.00 77.25 70 ARG A C 1
ATOM 544 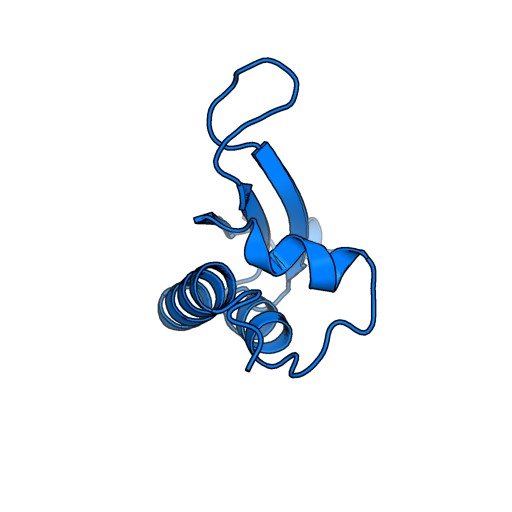O O . ARG A 1 70 ? -3.966 5.030 7.730 1.00 77.25 70 ARG A O 1
ATOM 551 N N . TYR A 1 71 ? -2.267 4.063 8.824 1.00 79.19 71 TYR A N 1
ATOM 552 C CA . TYR A 1 71 ? -2.545 2.727 8.280 1.00 79.19 71 TYR A CA 1
ATOM 553 C C . TYR A 1 71 ? -3.901 2.195 8.725 1.00 79.19 71 TYR A C 1
ATOM 555 O O . TYR A 1 71 ? -4.576 1.538 7.943 1.00 79.19 71 TYR A O 1
ATOM 563 N N . ASP A 1 72 ? -4.356 2.591 9.906 1.00 80.94 72 ASP A N 1
ATOM 564 C CA . ASP A 1 72 ? -5.675 2.269 10.448 1.00 80.94 72 ASP A CA 1
ATOM 565 C C . ASP A 1 72 ? -6.822 2.818 9.593 1.00 80.94 72 ASP A C 1
ATOM 567 O O . ASP A 1 72 ? -7.933 2.289 9.625 1.00 80.94 72 ASP A O 1
ATOM 571 N N . LEU A 1 73 ? -6.555 3.866 8.811 1.00 85.31 73 LEU A N 1
ATOM 572 C CA . LEU A 1 73 ? -7.518 4.500 7.914 1.00 85.31 73 LEU A CA 1
ATOM 573 C C . LEU A 1 73 ? -7.564 3.824 6.542 1.00 85.31 73 LEU A C 1
ATOM 575 O O . LEU A 1 73 ? -8.458 4.119 5.756 1.00 85.31 73 LEU A O 1
ATOM 579 N N . VAL A 1 74 ? -6.626 2.919 6.243 1.00 88.75 74 VAL A N 1
ATOM 580 C CA . VAL A 1 74 ? -6.576 2.230 4.953 1.00 88.75 74 VAL A CA 1
ATOM 581 C C . VAL A 1 74 ? -7.763 1.282 4.842 1.00 88.75 74 VAL A C 1
ATOM 583 O O . VAL A 1 74 ? -8.035 0.463 5.722 1.00 88.75 74 VAL A O 1
ATOM 586 N N . ARG A 1 75 ? -8.492 1.416 3.742 1.00 90.00 75 ARG A N 1
ATOM 587 C CA . ARG A 1 75 ? -9.674 0.617 3.401 1.00 90.00 75 ARG A CA 1
ATOM 588 C C . ARG A 1 75 ? -9.500 -0.093 2.074 1.00 90.00 75 ARG A C 1
ATOM 590 O O . ARG A 1 75 ? -10.048 -1.172 1.876 1.00 90.00 75 ARG A O 1
ATOM 597 N N . ARG A 1 76 ? -8.669 0.466 1.196 1.00 89.81 76 ARG A N 1
ATOM 598 C CA . ARG A 1 76 ? -8.351 -0.123 -0.099 1.00 89.81 76 ARG A CA 1
ATOM 599 C C . ARG A 1 76 ? -6.913 0.184 -0.492 1.00 89.81 76 ARG A C 1
ATOM 601 O O . ARG A 1 76 ? -6.350 1.209 -0.115 1.00 89.81 76 ARG A O 1
ATOM 608 N N . VAL A 1 77 ? -6.320 -0.728 -1.255 1.00 91.31 77 VAL A N 1
ATOM 609 C CA . VAL A 1 77 ? -5.020 -0.530 -1.895 1.00 91.31 77 VAL A CA 1
ATOM 610 C C . VAL A 1 77 ? -5.213 -0.711 -3.390 1.00 91.31 77 VAL A C 1
ATOM 612 O O . VAL A 1 77 ? -5.782 -1.715 -3.814 1.00 91.31 77 VAL A O 1
ATOM 615 N N . GLY A 1 78 ? -4.767 0.272 -4.162 1.00 91.50 78 GLY A N 1
ATOM 616 C CA . GLY A 1 78 ? -4.721 0.213 -5.621 1.00 91.50 78 GLY A CA 1
ATOM 617 C C . GLY A 1 78 ? -3.280 0.191 -6.112 1.00 91.50 78 GLY A C 1
ATOM 618 O O . GLY A 1 78 ? -2.368 0.603 -5.389 1.00 91.50 78 GLY A O 1
ATOM 619 N N . TRP A 1 79 ? -3.074 -0.282 -7.335 1.00 93.38 79 TRP A N 1
ATOM 620 C CA . TRP A 1 79 ? -1.785 -0.211 -8.008 1.00 93.38 79 TRP A CA 1
ATOM 621 C C . TRP A 1 79 ? -1.964 -0.073 -9.512 1.00 93.38 79 TRP A C 1
ATOM 623 O O . TRP A 1 79 ? -2.947 -0.550 -10.071 1.00 93.38 79 TRP A O 1
ATOM 633 N N . GLU A 1 80 ? -0.966 0.534 -10.136 1.00 92.62 80 GLU A N 1
ATOM 634 C CA . GLU A 1 80 ? -0.821 0.641 -11.582 1.00 92.62 80 GLU A CA 1
ATOM 635 C C . GLU A 1 80 ? 0.574 0.138 -11.954 1.00 92.62 80 GLU A C 1
ATOM 637 O O . GLU A 1 80 ? 1.570 0.557 -11.351 1.00 92.62 80 GLU A O 1
ATOM 642 N N . ILE A 1 81 ? 0.643 -0.792 -12.908 1.00 92.25 81 ILE A N 1
ATOM 643 C CA . ILE A 1 81 ? 1.907 -1.349 -13.404 1.00 92.25 81 ILE A CA 1
ATOM 644 C C . ILE A 1 81 ? 2.547 -0.312 -14.330 1.00 92.25 81 ILE A C 1
ATOM 646 O O . ILE A 1 81 ? 1.883 0.237 -15.208 1.00 92.25 81 ILE A O 1
ATOM 650 N N . ALA A 1 82 ? 3.834 -0.031 -14.133 1.00 87.50 82 ALA A N 1
ATOM 651 C CA . ALA A 1 82 ? 4.564 0.872 -15.012 1.00 87.50 82 ALA A CA 1
ATOM 652 C C . ALA A 1 82 ? 4.779 0.221 -16.388 1.00 87.50 82 ALA A C 1
ATOM 654 O O . ALA A 1 82 ? 5.134 -0.953 -16.475 1.00 87.50 82 ALA A O 1
ATOM 655 N N . ALA A 1 83 ? 4.583 0.994 -17.461 1.00 77.31 83 ALA A N 1
ATOM 656 C CA . ALA A 1 83 ? 4.805 0.527 -18.831 1.00 77.31 83 ALA A CA 1
ATOM 657 C C . ALA A 1 83 ? 6.292 0.238 -19.128 1.00 77.31 83 ALA A C 1
ATOM 659 O O . ALA A 1 83 ? 6.596 -0.599 -19.974 1.00 77.31 83 ALA A O 1
ATOM 660 N N . ASP A 1 84 ? 7.205 0.897 -18.409 1.00 65.06 84 ASP A N 1
ATOM 661 C CA . ASP A 1 84 ? 8.646 0.661 -18.433 1.00 65.06 84 ASP A CA 1
ATOM 662 C C . ASP A 1 84 ? 9.284 0.936 -17.052 1.00 65.06 84 ASP A C 1
ATOM 664 O O . ASP A 1 84 ? 8.712 1.616 -16.197 1.00 65.06 84 ASP A O 1
ATOM 668 N N . GLU A 1 85 ? 10.478 0.382 -16.805 1.00 53.12 85 GLU A N 1
ATOM 669 C CA . GLU A 1 85 ? 11.239 0.600 -15.558 1.00 53.12 85 GLU A CA 1
ATOM 670 C C . GLU A 1 85 ? 11.652 2.073 -15.360 1.00 53.12 85 GLU A C 1
ATOM 672 O O . GLU A 1 85 ? 11.888 2.505 -14.229 1.00 53.12 85 GLU A O 1
ATOM 677 N N . VAL A 1 86 ? 11.710 2.860 -16.442 1.00 53.22 86 VAL A N 1
ATOM 678 C CA . VAL A 1 86 ? 12.148 4.266 -16.430 1.00 53.22 86 VAL A CA 1
ATOM 679 C C . VAL A 1 86 ? 11.082 5.172 -15.805 1.00 53.22 86 VAL A C 1
ATOM 681 O O . VAL A 1 86 ? 11.425 6.126 -15.106 1.00 53.22 86 VAL A O 1
ATOM 684 N N . ALA A 1 87 ? 9.800 4.827 -15.927 1.00 48.25 87 ALA A N 1
ATOM 685 C CA . ALA A 1 87 ? 8.697 5.528 -15.272 1.00 48.25 87 ALA A CA 1
ATOM 686 C C . ALA A 1 87 ? 8.649 5.342 -13.735 1.00 48.25 87 ALA A C 1
ATOM 688 O O . ALA A 1 87 ? 7.859 6.005 -13.060 1.00 48.25 87 ALA A O 1
ATOM 689 N N . ALA A 1 88 ? 9.489 4.471 -13.158 1.00 43.03 88 ALA A N 1
ATOM 690 C CA . ALA A 1 88 ? 9.546 4.201 -11.716 1.00 43.03 88 ALA A CA 1
ATOM 691 C C . ALA A 1 88 ? 10.794 4.777 -11.005 1.00 43.03 88 ALA A C 1
ATOM 693 O O . ALA A 1 88 ? 10.932 4.595 -9.784 1.00 43.03 88 ALA A O 1
ATOM 694 N N . ALA A 1 89 ? 11.693 5.467 -11.723 1.00 44.16 89 ALA A N 1
ATOM 695 C CA . ALA A 1 89 ? 12.973 5.994 -11.214 1.00 44.16 89 ALA A CA 1
ATOM 696 C C . ALA A 1 89 ? 12.863 7.321 -10.450 1.00 44.16 89 ALA A C 1
ATOM 698 O O . ALA A 1 89 ? 11.843 8.035 -10.567 1.00 44.16 89 ALA A O 1
#

Sequence (89 aa):
MNEWGEAGLAVLRAAAAHAPREAGVYLFLGERGFLGERDEVLYVGKAADLRRRPRRHAAVRAPASRLHQRYDLVRRVGWEIAADEVAAA

Foldseek 3Di:
DDPQQPQLLVQLVVQLVPPAQAWWKKFFFFQADPVRDGTHGLDIATDRGSNVVSVVLSPDPDPPDPSNSCSSRGDHMDIDHDPDPVVRD